Protein AF-A0A382NZE6-F1 (afdb_monomer_lite)

pLDDT: mean 83.74, std 22.03, range [32.06, 98.25]

Organism: NCBI:txid408172

Radius of gyration: 29.58 Å; chains: 1; bounding box: 37×83×86 Å

Sequence (128 aa):
VADHHNAAPVFKMSGENANSPGSATTVVYNKKNPFPSALKRRVQLNKEGSDKETLHLELCLAGSGLEYRPGDSLAIIPTNSPQVVGQLLEAGGFDAGETVELKGGETKPLGEVFVTDLNITGITKNVL

Foldseek 3Di:
DDDDDDDDDDDDDDDDPPPDPPDDPQDQADPVRHDPWDWPDWDFPDDPPDPDTDIDTDTDCPSVPDDDDPPDDDDDQAWDDLVLLVVVCVVVVHDQQDWDADPPRDIDRNSVCNGHPDDPPDDDPVND

InterPro domains:
  IPR003097 Sulfite reductase [NADPH] flavoprotein alpha-component-like, FAD-binding [PF00667] (30-107)
  IPR017938 Riboflavin synthase-like beta-barrel [SSF63380] (28-127)
  IPR023173 NADPH-cytochrome p450 reductase, FAD-binding, alpha-helical domain superfamily [G3DSA:1.20.990.10] (83-128)

Secondary structure (DSSP, 8-state):
--------------------------PPPBTTB-----EEEEEE-SPTT-S---EEEEE--TTS-----TTPPPP------HHHHHHHHHHHT--TT-EEE-TTS-EEEHHHHHHHTS-SS---TTT-

Structure (mmCIF, N/CA/C/O backbone):
data_AF-A0A382NZE6-F1
#
_entry.id   AF-A0A382NZE6-F1
#
loop_
_atom_site.group_PDB
_atom_site.id
_atom_site.type_symbol
_atom_site.label_atom_id
_atom_site.label_alt_id
_atom_site.label_comp_id
_atom_site.label_asym_id
_atom_site.label_entity_id
_atom_site.label_seq_id
_atom_site.pdbx_PDB_ins_code
_atom_site.Cartn_x
_atom_site.Cartn_y
_atom_site.Cartn_z
_atom_site.occupancy
_atom_site.B_iso_or_equiv
_atom_site.auth_seq_id
_atom_site.auth_comp_id
_atom_site.auth_asym_id
_atom_site.auth_atom_id
_atom_site.pdbx_PDB_model_num
ATOM 1 N N . VAL A 1 1 ? 15.604 57.106 -64.692 1.00 46.53 1 VAL A N 1
ATOM 2 C CA . VAL A 1 1 ? 15.894 55.964 -63.800 1.00 46.53 1 VAL A CA 1
ATOM 3 C C . VAL A 1 1 ? 15.919 56.535 -62.401 1.00 46.53 1 VAL A C 1
ATOM 5 O O . VAL A 1 1 ? 16.718 57.424 -62.146 1.00 46.53 1 VAL A O 1
ATOM 8 N N . ALA A 1 2 ? 14.897 56.205 -61.619 1.00 32.19 2 ALA A N 1
ATOM 9 C CA . ALA A 1 2 ? 14.642 56.781 -60.310 1.00 3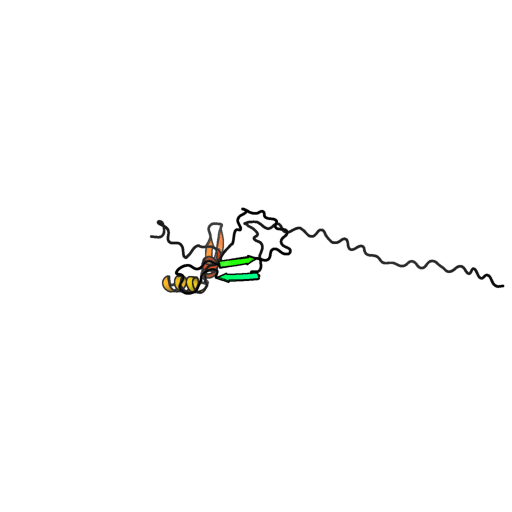2.19 2 ALA A CA 1
ATOM 10 C C . ALA A 1 2 ? 15.416 55.991 -59.254 1.00 32.19 2 ALA A C 1
ATOM 12 O O . ALA A 1 2 ? 15.228 54.783 -59.183 1.00 32.19 2 ALA A O 1
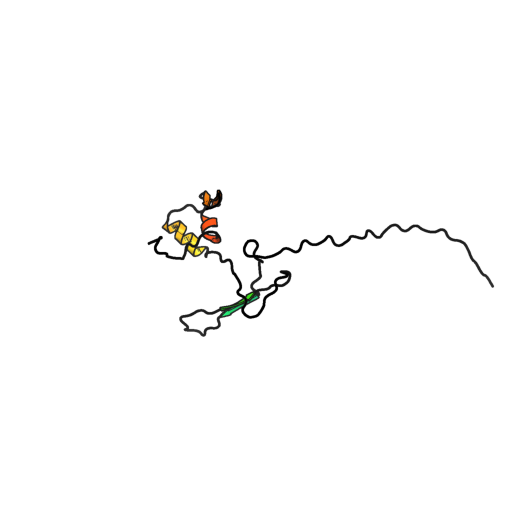ATOM 13 N N . ASP A 1 3 ? 16.205 56.675 -58.430 1.00 39.09 3 ASP A N 1
ATOM 14 C CA . ASP A 1 3 ? 16.654 56.151 -57.143 1.00 39.09 3 ASP A CA 1
ATOM 15 C C . ASP A 1 3 ? 16.107 57.062 -56.044 1.00 39.09 3 ASP A C 1
ATOM 17 O O . ASP A 1 3 ? 16.587 58.165 -55.780 1.00 39.09 3 ASP A O 1
ATOM 21 N N . HIS A 1 4 ? 15.010 56.589 -55.459 1.00 37.09 4 HIS A N 1
ATOM 22 C CA . HIS A 1 4 ? 14.419 57.096 -54.236 1.00 37.09 4 HIS A CA 1
ATOM 23 C C . HIS A 1 4 ? 15.151 56.468 -53.047 1.00 37.09 4 HIS A C 1
ATOM 25 O O . HIS A 1 4 ? 14.958 55.289 -52.763 1.00 37.09 4 HIS A O 1
ATOM 31 N N . HIS A 1 5 ? 15.885 57.268 -52.276 1.00 38.06 5 HIS A N 1
ATOM 32 C CA . HIS A 1 5 ? 16.183 56.933 -50.884 1.00 38.06 5 HIS A CA 1
ATOM 33 C C . HIS A 1 5 ? 15.514 57.960 -49.972 1.00 38.06 5 HIS A C 1
ATOM 35 O O . HIS A 1 5 ? 16.062 59.005 -49.636 1.00 38.06 5 HIS A O 1
ATOM 41 N N . ASN A 1 6 ? 14.264 57.646 -49.630 1.00 39.41 6 ASN A N 1
ATOM 42 C CA . ASN A 1 6 ? 13.484 58.298 -48.591 1.00 39.41 6 ASN A CA 1
ATOM 43 C C . ASN A 1 6 ? 13.879 57.694 -47.234 1.00 39.41 6 ASN A C 1
ATOM 45 O O . ASN A 1 6 ? 13.831 56.475 -47.064 1.00 39.41 6 ASN A O 1
ATOM 49 N N . ALA A 1 7 ? 14.268 58.539 -46.282 1.00 38.69 7 ALA A N 1
ATOM 50 C CA . ALA A 1 7 ? 14.498 58.148 -44.899 1.00 38.69 7 ALA A CA 1
ATOM 51 C C . ALA A 1 7 ? 13.147 57.936 -44.196 1.00 38.69 7 ALA A C 1
ATOM 53 O O . ALA A 1 7 ? 12.323 58.847 -44.140 1.00 38.69 7 ALA A O 1
ATOM 54 N N . ALA A 1 8 ? 12.930 56.742 -43.645 1.00 38.47 8 ALA A N 1
ATOM 55 C CA . ALA A 1 8 ? 11.793 56.431 -42.782 1.00 38.47 8 ALA A CA 1
ATOM 56 C C . ALA A 1 8 ? 12.261 56.273 -41.319 1.00 38.47 8 ALA A C 1
ATOM 58 O O . ALA A 1 8 ? 13.374 55.796 -41.084 1.00 38.47 8 ALA A O 1
ATOM 59 N N . PRO A 1 9 ? 11.444 56.681 -40.330 1.00 38.59 9 PRO A N 1
ATOM 60 C CA . PRO A 1 9 ? 11.819 56.688 -38.921 1.00 38.59 9 PRO A CA 1
ATOM 61 C C . PRO A 1 9 ? 11.848 55.278 -38.316 1.00 38.59 9 PRO A C 1
ATOM 63 O O . PRO A 1 9 ? 11.076 54.394 -38.680 1.00 38.59 9 PRO A O 1
ATOM 66 N N . VAL A 1 10 ? 12.737 55.098 -37.339 1.00 37.41 10 VAL A N 1
ATOM 67 C CA . VAL A 1 10 ? 12.881 53.880 -36.535 1.00 37.41 10 VAL A CA 1
ATOM 68 C C . VAL A 1 10 ? 11.644 53.696 -35.651 1.00 37.41 10 VAL A C 1
ATOM 70 O O . VAL A 1 10 ? 11.390 54.496 -34.750 1.00 37.41 10 VAL A O 1
ATOM 73 N N . PHE A 1 11 ? 10.892 52.620 -35.882 1.00 32.06 11 PHE A N 1
ATOM 74 C CA . PHE A 1 11 ? 9.824 52.161 -34.998 1.00 32.06 11 PHE A CA 1
ATOM 75 C C . PHE A 1 11 ? 10.441 51.304 -33.881 1.00 32.06 11 PHE A C 1
ATOM 77 O O . PHE A 1 11 ? 11.007 50.244 -34.144 1.00 32.06 11 PHE A O 1
ATOM 84 N N . LYS A 1 12 ? 10.371 51.766 -32.625 1.00 36.25 12 LYS A N 1
ATOM 85 C CA . LYS A 1 12 ? 10.717 50.948 -31.451 1.00 36.25 12 LYS A CA 1
ATOM 86 C C . LYS A 1 12 ? 9.598 49.935 -31.224 1.00 36.25 12 LYS A C 1
ATOM 88 O O . LYS A 1 12 ? 8.504 50.319 -30.822 1.00 36.25 12 LYS A O 1
ATOM 93 N N . MET A 1 13 ? 9.885 48.658 -31.453 1.00 33.00 13 MET A N 1
ATOM 94 C CA . MET A 1 13 ? 8.996 47.564 -31.079 1.00 33.00 13 MET A CA 1
ATOM 95 C C . MET A 1 13 ? 9.434 47.008 -29.725 1.00 33.00 13 MET A C 1
ATOM 97 O O . MET A 1 13 ? 10.496 46.408 -29.578 1.00 33.00 13 MET A O 1
ATOM 101 N N . SER A 1 14 ? 8.610 47.292 -28.725 1.00 41.81 14 SER A N 1
ATOM 102 C CA . SER A 1 14 ? 8.612 46.648 -27.421 1.00 41.81 14 SER A CA 1
ATOM 103 C C . SER A 1 14 ? 8.181 45.192 -27.578 1.00 41.81 14 SER A C 1
ATOM 105 O O . SER A 1 14 ? 7.141 44.934 -28.180 1.00 41.81 14 SER A O 1
ATOM 107 N N . GLY A 1 15 ? 8.918 44.270 -26.961 1.00 39.03 15 GLY A N 1
ATOM 108 C CA . GLY A 1 15 ? 8.415 42.935 -26.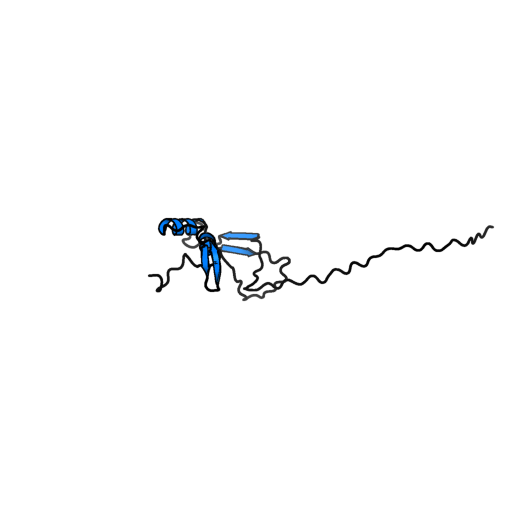658 1.00 39.03 15 GLY A CA 1
ATOM 109 C C . GLY A 1 15 ? 9.392 41.822 -26.986 1.00 39.03 15 GLY A C 1
ATOM 110 O O . GLY A 1 15 ? 9.399 41.330 -28.100 1.00 39.03 15 GLY A O 1
ATOM 111 N N . GLU A 1 16 ? 10.121 41.375 -25.968 1.00 32.88 16 GLU A N 1
ATOM 112 C CA . GLU A 1 16 ? 10.280 39.949 -25.685 1.00 32.88 16 GLU A CA 1
ATOM 113 C C . GLU A 1 16 ? 10.574 39.826 -24.191 1.00 32.88 16 GLU A C 1
ATOM 115 O O . GLU A 1 16 ? 11.686 40.024 -23.703 1.00 32.88 16 GLU A O 1
ATOM 120 N N . ASN A 1 17 ? 9.495 39.607 -23.441 1.00 44.09 17 ASN A N 1
ATOM 121 C CA . ASN A 1 17 ? 9.547 39.262 -22.034 1.00 44.09 17 ASN A CA 1
ATOM 122 C C . ASN A 1 17 ? 10.149 37.854 -21.974 1.00 44.09 17 ASN A C 1
ATOM 124 O O . ASN A 1 17 ? 9.450 36.869 -22.214 1.00 44.09 17 ASN A O 1
ATOM 128 N N . ALA A 1 18 ? 11.461 37.771 -21.749 1.00 41.69 18 ALA A N 1
ATOM 129 C CA . ALA A 1 18 ? 12.157 36.517 -21.518 1.00 41.69 18 ALA A CA 1
ATOM 130 C C . ALA A 1 18 ? 11.616 35.909 -20.219 1.00 41.69 18 ALA A C 1
ATOM 132 O O . ALA A 1 18 ? 12.118 36.164 -19.126 1.00 41.69 18 ALA A O 1
ATOM 133 N N . ASN A 1 19 ? 10.543 35.128 -20.338 1.00 41.38 19 ASN A N 1
ATOM 134 C CA . ASN A 1 19 ? 10.099 34.233 -19.290 1.00 41.38 19 ASN A CA 1
ATOM 135 C C . ASN A 1 19 ? 11.133 33.110 -19.210 1.00 41.38 19 ASN A C 1
ATOM 137 O O . ASN A 1 19 ? 10.999 32.074 -19.862 1.00 41.38 19 ASN A O 1
ATOM 141 N N . SER A 1 20 ? 12.201 33.360 -18.452 1.00 43.38 20 SER A N 1
ATOM 142 C CA . SER A 1 20 ? 13.097 32.322 -17.960 1.00 43.38 20 SER A CA 1
ATOM 143 C C . SER A 1 20 ? 12.223 31.194 -17.410 1.00 43.38 20 SER A C 1
ATOM 145 O O . SER A 1 20 ? 11.393 31.477 -16.541 1.00 43.38 20 SER A O 1
ATOM 147 N N . PRO A 1 21 ? 12.338 29.942 -17.890 1.00 44.75 21 PRO A N 1
ATOM 148 C CA . PRO A 1 21 ? 11.651 28.844 -17.237 1.00 44.75 21 PRO A CA 1
ATOM 149 C C . PRO A 1 21 ? 12.173 28.810 -15.803 1.00 44.75 21 PRO A C 1
ATOM 151 O O . PRO A 1 21 ? 13.356 28.562 -15.562 1.00 44.75 21 PRO A O 1
ATOM 154 N N . GLY A 1 22 ? 11.298 29.183 -14.867 1.00 40.34 22 GLY A N 1
ATOM 155 C CA . GLY A 1 22 ? 11.584 29.144 -13.446 1.00 40.34 22 GLY A CA 1
ATOM 156 C C . GLY A 1 22 ? 12.145 27.773 -13.116 1.00 40.34 22 GLY A C 1
ATOM 157 O O . GLY A 1 22 ? 11.614 26.764 -13.579 1.00 40.34 22 GLY A O 1
ATOM 158 N N . SER A 1 23 ? 13.257 27.764 -12.386 1.00 42.44 23 SER A N 1
ATOM 159 C CA . SER A 1 23 ? 13.924 26.560 -11.906 1.00 42.44 23 SER A CA 1
ATOM 160 C C . SER A 1 23 ? 12.879 25.636 -11.281 1.00 42.44 23 SER A C 1
ATOM 162 O O . SER A 1 23 ? 12.395 25.897 -10.179 1.00 42.44 23 SER A O 1
ATOM 164 N N . ALA A 1 24 ? 12.452 24.616 -12.028 1.00 54.91 24 ALA A N 1
ATOM 165 C CA . ALA A 1 24 ? 11.521 23.626 -11.529 1.00 54.91 24 ALA A CA 1
ATOM 166 C C . ALA A 1 24 ? 12.271 22.876 -10.435 1.00 54.91 24 ALA A C 1
ATOM 168 O O . ALA A 1 24 ? 13.235 22.162 -10.711 1.00 54.91 24 ALA A O 1
ATOM 169 N N . THR A 1 25 ? 11.877 23.093 -9.184 1.00 56.47 25 THR A N 1
ATOM 170 C CA . THR A 1 25 ? 12.417 22.362 -8.046 1.00 56.47 25 THR A CA 1
ATOM 171 C C . THR A 1 25 ? 12.202 20.878 -8.321 1.00 56.47 25 THR A C 1
ATOM 173 O O . THR A 1 25 ? 11.069 20.400 -8.354 1.00 56.47 25 THR A O 1
ATOM 176 N N . THR A 1 26 ? 13.283 20.148 -8.582 1.00 72.56 26 THR A N 1
ATOM 177 C CA . THR A 1 26 ? 13.234 18.704 -8.799 1.00 72.56 26 THR A CA 1
ATOM 178 C C . THR A 1 26 ? 12.761 18.052 -7.506 1.00 72.56 26 THR A C 1
ATOM 180 O O . THR A 1 26 ? 13.493 18.032 -6.515 1.00 72.56 26 THR A O 1
ATOM 183 N N . VAL A 1 27 ? 11.519 17.567 -7.488 1.00 84.00 27 VAL A N 1
ATOM 184 C CA . VAL A 1 27 ? 10.972 16.826 -6.348 1.00 84.00 27 VAL A CA 1
ATOM 185 C C . VAL A 1 27 ? 11.772 15.538 -6.200 1.00 84.00 27 VAL A C 1
ATOM 187 O O . VAL A 1 27 ? 11.803 14.713 -7.109 1.00 84.00 27 VAL A O 1
ATOM 190 N N . VAL A 1 28 ? 12.429 15.370 -5.054 1.00 89.12 28 VAL A N 1
ATOM 191 C CA . VAL A 1 28 ? 13.173 14.147 -4.739 1.00 89.12 28 VAL A CA 1
ATOM 192 C C . VAL A 1 28 ? 12.236 13.171 -4.038 1.00 89.12 28 VAL A C 1
ATOM 194 O O . VAL A 1 28 ? 11.709 13.466 -2.958 1.00 89.12 28 VAL A O 1
ATOM 197 N N . TYR A 1 29 ? 12.047 11.997 -4.637 1.00 94.44 29 TYR A N 1
ATOM 198 C CA . TYR A 1 29 ? 11.260 10.919 -4.046 1.00 94.44 29 TYR A CA 1
ATOM 199 C C . TYR A 1 29 ? 12.136 10.013 -3.183 1.00 94.44 29 TYR A C 1
ATOM 201 O O . TYR A 1 29 ? 13.271 9.690 -3.527 1.00 94.44 29 TYR A O 1
ATOM 209 N N . ASN A 1 30 ? 11.613 9.623 -2.025 1.00 92.06 30 ASN A N 1
ATOM 210 C CA . ASN A 1 30 ? 12.280 8.753 -1.059 1.00 92.06 30 ASN A CA 1
ATOM 211 C C . ASN A 1 30 ? 11.237 8.112 -0.129 1.00 92.06 30 ASN A C 1
ATOM 213 O O . ASN A 1 30 ? 10.038 8.297 -0.306 1.00 92.06 30 ASN A O 1
ATOM 217 N N . LYS A 1 31 ? 11.674 7.386 0.906 1.00 91.12 31 LYS A N 1
ATOM 218 C CA . LYS A 1 31 ? 10.765 6.707 1.846 1.00 91.12 31 LYS A CA 1
ATOM 219 C C . LYS A 1 31 ? 9.739 7.640 2.517 1.00 91.12 31 LYS A C 1
ATOM 221 O O . LYS A 1 31 ? 8.636 7.194 2.802 1.00 91.12 31 LYS A O 1
ATOM 226 N N . LYS A 1 32 ? 10.095 8.899 2.797 1.00 91.38 32 LYS A N 1
ATOM 227 C CA . LYS A 1 32 ? 9.197 9.886 3.430 1.00 91.38 32 LYS A CA 1
ATOM 228 C C . LYS A 1 32 ? 8.324 10.636 2.420 1.00 91.38 32 LYS A C 1
ATOM 230 O O . LYS A 1 32 ? 7.315 11.205 2.809 1.00 91.38 32 LYS A O 1
ATOM 235 N N . ASN A 1 33 ? 8.724 10.649 1.152 1.00 94.06 33 ASN A N 1
ATOM 236 C CA . ASN A 1 33 ? 7.999 11.264 0.046 1.00 94.06 33 ASN A CA 1
ATOM 237 C C . ASN A 1 33 ? 7.958 10.268 -1.127 1.00 94.06 33 ASN A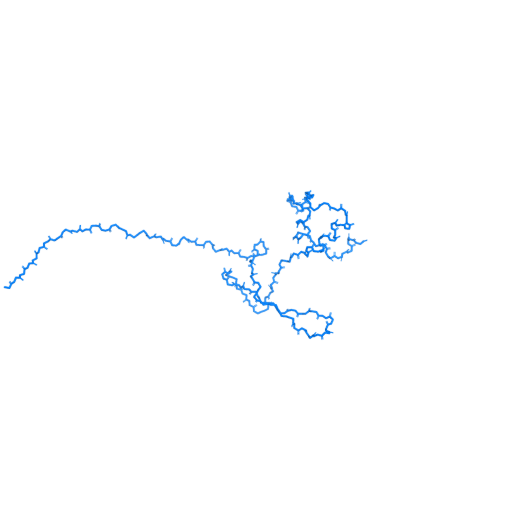 C 1
ATOM 239 O O . ASN A 1 33 ? 8.777 10.385 -2.046 1.00 94.06 33 ASN A O 1
ATOM 243 N N . PRO A 1 34 ? 7.121 9.216 -1.056 1.00 95.25 34 PRO A N 1
ATOM 244 C CA . PRO A 1 34 ? 7.088 8.175 -2.078 1.00 95.25 34 PRO A CA 1
ATOM 245 C C . PRO A 1 34 ? 6.526 8.715 -3.397 1.00 95.25 34 PRO A C 1
ATOM 247 O O . PRO A 1 34 ? 5.650 9.577 -3.410 1.00 95.25 34 PRO A O 1
ATOM 250 N N . PHE A 1 35 ? 7.007 8.185 -4.523 1.00 96.25 35 PHE A N 1
ATOM 251 C CA . PHE A 1 35 ? 6.456 8.534 -5.832 1.00 96.25 35 PHE A CA 1
ATOM 252 C C . PHE A 1 35 ? 5.094 7.847 -6.045 1.00 96.25 35 PHE A C 1
ATOM 254 O O . PHE A 1 35 ? 5.035 6.616 -5.943 1.00 96.25 35 PHE A O 1
ATOM 261 N N . PRO A 1 36 ? 4.013 8.581 -6.382 1.00 95.56 36 PRO A N 1
ATOM 262 C CA . PRO A 1 36 ? 2.699 8.000 -6.660 1.00 95.56 36 PRO A CA 1
ATOM 263 C C . PRO A 1 36 ? 2.671 7.350 -8.054 1.00 95.56 36 PRO A C 1
ATOM 265 O O . PRO A 1 36 ? 2.082 7.862 -9.006 1.00 95.56 36 PRO A O 1
ATOM 268 N N . SER A 1 37 ? 3.354 6.215 -8.189 1.00 96.56 37 SER A N 1
ATOM 269 C CA . SER A 1 37 ? 3.458 5.487 -9.452 1.00 96.56 37 SER A CA 1
ATOM 270 C C . SER A 1 37 ? 2.125 4.860 -9.867 1.00 96.56 37 SER A C 1
ATOM 272 O O . SER A 1 37 ? 1.470 4.173 -9.083 1.00 96.56 37 SER A O 1
ATOM 274 N N . ALA A 1 38 ? 1.750 5.034 -11.135 1.00 96.69 38 ALA A N 1
ATOM 275 C CA . ALA 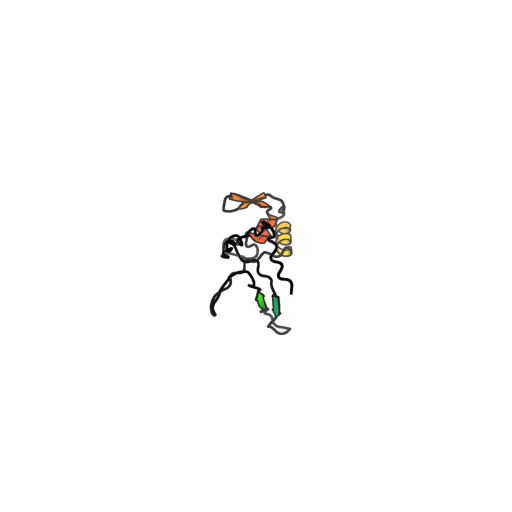A 1 38 ? 0.608 4.339 -11.716 1.00 96.69 38 ALA A CA 1
ATOM 276 C C . ALA A 1 38 ? 0.950 2.873 -12.034 1.00 96.69 38 ALA A C 1
ATOM 278 O O . ALA A 1 38 ? 1.953 2.591 -12.697 1.00 96.69 38 ALA A O 1
ATOM 279 N N . LEU A 1 39 ? 0.066 1.948 -11.651 1.00 97.00 39 LEU A N 1
ATOM 280 C CA . LEU A 1 39 ? 0.144 0.546 -12.061 1.00 97.00 39 LEU A CA 1
ATOM 281 C C . LEU A 1 39 ? -0.276 0.408 -13.530 1.00 97.00 39 LEU A C 1
ATOM 283 O O . LEU A 1 39 ? -1.428 0.639 -13.889 1.00 97.00 39 LEU A O 1
ATOM 287 N N . LYS A 1 40 ? 0.669 0.038 -14.392 1.00 97.81 40 LYS A N 1
ATOM 288 C CA . LYS A 1 40 ? 0.454 -0.136 -15.835 1.00 97.81 40 LYS A CA 1
ATOM 289 C C . LYS A 1 40 ? -0.047 -1.526 -16.182 1.00 97.81 40 LYS A C 1
ATOM 291 O O . LYS A 1 40 ? -0.825 -1.666 -17.122 1.00 97.81 40 LYS A O 1
ATOM 296 N N . ARG A 1 41 ? 0.398 -2.540 -15.440 1.00 97.81 41 ARG A N 1
ATOM 297 C CA . ARG A 1 41 ? 0.035 -3.931 -15.697 1.00 97.81 41 ARG A CA 1
ATOM 298 C C . ARG A 1 41 ? 0.047 -4.747 -14.413 1.00 97.81 41 ARG A C 1
ATOM 300 O O . ARG A 1 41 ? 0.918 -4.560 -13.568 1.00 97.81 41 ARG A O 1
ATOM 307 N N . ARG A 1 42 ? -0.897 -5.682 -14.314 1.00 97.50 42 ARG A N 1
ATOM 308 C CA . ARG A 1 42 ? -0.962 -6.733 -13.295 1.00 97.50 42 ARG A CA 1
ATOM 309 C C . ARG A 1 42 ? -1.270 -8.049 -13.991 1.00 97.50 42 ARG A C 1
ATOM 311 O O . ARG A 1 42 ? -2.290 -8.147 -14.666 1.00 97.50 42 ARG A O 1
ATOM 318 N N . VAL A 1 43 ? -0.397 -9.038 -13.839 1.00 97.06 43 VAL A N 1
ATOM 319 C CA . VAL A 1 43 ? -0.567 -10.356 -14.465 1.00 97.06 43 VAL A CA 1
ATOM 320 C C . VAL A 1 43 ? -0.335 -11.450 -13.448 1.00 97.06 43 VAL A C 1
ATOM 322 O O . VAL A 1 43 ? 0.708 -11.475 -12.801 1.00 97.06 43 VAL A O 1
ATOM 325 N N . GLN A 1 44 ? -1.283 -12.376 -13.347 1.00 96.25 44 GLN A N 1
ATOM 326 C CA . GLN A 1 44 ? -1.082 -13.613 -12.606 1.00 96.25 44 GLN A CA 1
ATOM 327 C C . GLN A 1 44 ? -0.182 -14.550 -13.410 1.00 96.25 44 GLN A C 1
ATOM 329 O O . GLN A 1 44 ? -0.478 -14.877 -14.558 1.00 96.25 44 GLN A O 1
ATOM 334 N N . LEU A 1 45 ? 0.931 -14.961 -12.807 1.00 96.94 45 LEU A N 1
ATOM 335 C CA . LEU A 1 45 ? 1.904 -15.848 -13.443 1.00 96.94 45 LEU A CA 1
ATOM 336 C C . LEU A 1 45 ? 1.591 -17.331 -13.211 1.00 96.94 45 LEU A C 1
ATOM 338 O O . LEU A 1 45 ? 2.088 -18.190 -13.939 1.00 96.94 45 LEU A O 1
ATOM 342 N N . ASN A 1 46 ? 0.775 -17.647 -12.205 1.00 95.31 46 ASN A N 1
ATOM 343 C CA . ASN A 1 46 ? 0.359 -19.016 -11.918 1.00 95.31 46 ASN A CA 1
ATOM 344 C C . ASN A 1 46 ? -0.813 -19.437 -12.799 1.00 95.31 46 ASN A C 1
ATOM 346 O O . ASN A 1 46 ? -1.680 -18.634 -13.145 1.00 95.31 46 ASN A O 1
ATOM 350 N N . LYS A 1 47 ? -0.865 -20.735 -13.090 1.00 92.19 47 LYS A N 1
ATOM 351 C CA . LYS A 1 47 ? -2.000 -21.365 -13.763 1.00 92.19 47 LYS A CA 1
ATOM 352 C C . LYS A 1 47 ? -3.180 -21.535 -12.807 1.00 92.19 47 LYS A C 1
ATOM 354 O O . LYS A 1 47 ? -3.017 -21.497 -11.586 1.00 92.19 47 LYS A O 1
ATOM 359 N N . GLU A 1 48 ? -4.352 -21.764 -13.386 1.00 89.69 48 GLU A N 1
ATOM 360 C CA . GLU A 1 48 ? -5.546 -22.172 -12.648 1.00 89.69 48 GLU A CA 1
ATOM 361 C C . GLU A 1 48 ? -5.268 -23.421 -11.797 1.00 89.69 48 GLU A C 1
ATOM 363 O O . GLU A 1 48 ? -4.523 -24.315 -12.205 1.00 89.69 48 GLU A O 1
ATOM 368 N N . GLY A 1 49 ? -5.843 -23.454 -10.593 1.00 90.94 49 GLY A N 1
ATOM 369 C CA . GLY A 1 49 ? -5.639 -24.535 -9.622 1.00 90.94 49 GLY A CA 1
ATOM 370 C C . GLY A 1 49 ? -4.356 -24.438 -8.787 1.00 90.94 49 GLY A C 1
ATOM 371 O O . GLY A 1 49 ? -4.076 -25.346 -8.016 1.00 90.94 49 GLY A O 1
ATOM 372 N N . SER A 1 50 ? -3.566 -23.367 -8.921 1.00 93.25 50 SER A N 1
ATOM 373 C CA . SER A 1 50 ? -2.424 -23.104 -8.035 1.00 93.25 50 SER A CA 1
ATOM 374 C C . SER A 1 50 ? -2.883 -22.580 -6.672 1.00 93.25 50 SER A C 1
ATOM 376 O O . SER A 1 50 ? -3.588 -21.577 -6.610 1.00 93.25 50 SER A O 1
ATOM 378 N N . ASP A 1 51 ? -2.372 -23.165 -5.586 1.00 94.44 51 ASP A N 1
ATOM 379 C CA . ASP A 1 51 ? -2.580 -22.677 -4.208 1.00 94.44 51 ASP A CA 1
ATOM 380 C C . ASP A 1 51 ? -1.823 -21.369 -3.902 1.00 94.44 51 ASP A C 1
ATOM 382 O O . ASP A 1 51 ? -1.955 -20.787 -2.826 1.00 94.44 51 ASP A O 1
ATOM 386 N N . LYS A 1 52 ? -0.971 -20.919 -4.830 1.00 94.44 52 LYS A N 1
ATOM 387 C CA . LYS A 1 52 ? -0.189 -19.682 -4.724 1.00 94.44 52 LYS A CA 1
ATOM 388 C C . LYS A 1 52 ? -0.596 -18.687 -5.801 1.00 94.44 52 LYS A C 1
ATOM 390 O O . LYS A 1 52 ? -0.741 -19.068 -6.964 1.00 94.44 52 LYS A O 1
ATOM 395 N N . GLU A 1 53 ? -0.642 -17.413 -5.420 1.00 94.62 53 GLU A N 1
ATOM 396 C CA . GLU A 1 53 ? -0.734 -16.269 -6.327 1.00 94.62 53 GLU A CA 1
ATOM 397 C C . GLU A 1 53 ? 0.628 -15.554 -6.393 1.00 94.62 53 GLU A C 1
ATOM 399 O O . GLU A 1 53 ? 1.222 -15.178 -5.387 1.00 94.62 53 GLU A O 1
ATOM 404 N N . THR A 1 54 ? 1.161 -15.400 -7.597 1.00 96.50 54 THR A N 1
ATOM 405 C CA . THR A 1 54 ? 2.409 -14.715 -7.932 1.00 96.50 54 THR A CA 1
ATOM 406 C C . THR A 1 54 ? 2.093 -13.746 -9.057 1.00 96.50 54 THR A C 1
ATOM 408 O O . THR A 1 54 ? 1.629 -14.145 -10.129 1.00 96.50 54 THR A O 1
ATOM 411 N N . LEU A 1 55 ? 2.330 -12.462 -8.801 1.00 96.56 55 LEU A N 1
ATOM 412 C CA . LEU A 1 55 ? 1.953 -11.375 -9.694 1.00 96.56 55 LEU A CA 1
ATOM 413 C C . LEU A 1 55 ? 3.184 -10.739 -10.338 1.00 96.56 55 LEU A C 1
ATOM 415 O O . LEU A 1 55 ? 4.141 -10.388 -9.653 1.00 96.56 55 LEU A O 1
ATOM 419 N N . HIS A 1 56 ? 3.118 -10.525 -11.650 1.00 97.50 56 HIS A N 1
ATOM 420 C CA . HIS A 1 56 ? 3.984 -9.591 -12.365 1.00 97.50 56 HIS A CA 1
ATOM 421 C C . HIS A 1 56 ? 3.316 -8.217 -12.388 1.00 97.50 56 HIS A C 1
ATOM 423 O O . HIS A 1 56 ? 2.208 -8.076 -12.918 1.00 97.50 56 HIS A O 1
ATOM 429 N N . LEU A 1 57 ? 3.981 -7.220 -11.805 1.00 97.44 57 LEU A N 1
ATOM 430 C CA . LEU A 1 57 ? 3.498 -5.844 -11.711 1.00 97.44 57 LEU A CA 1
ATOM 431 C C . LEU A 1 57 ? 4.425 -4.909 -12.490 1.00 97.44 57 LEU A C 1
ATOM 433 O O . LEU A 1 57 ? 5.641 -4.957 -12.326 1.00 97.44 57 LEU A O 1
ATOM 437 N N . GLU A 1 58 ? 3.843 -4.031 -13.304 1.00 97.44 58 GLU A N 1
ATOM 438 C CA . GLU A 1 58 ? 4.580 -2.992 -14.032 1.00 97.44 58 GLU A CA 1
ATOM 439 C C . GLU A 1 58 ? 4.143 -1.618 -13.527 1.00 97.44 58 GLU A C 1
ATOM 441 O O . GLU A 1 58 ? 2.967 -1.264 -13.613 1.00 97.44 58 GLU A O 1
ATOM 446 N N . LEU A 1 59 ? 5.091 -0.843 -13.003 1.00 96.31 59 LEU A N 1
ATOM 447 C CA . LEU A 1 59 ? 4.865 0.465 -12.391 1.00 96.31 59 LEU A CA 1
ATOM 448 C C . LEU A 1 59 ? 5.473 1.563 -13.272 1.00 96.31 59 LEU A C 1
ATOM 450 O O . LEU A 1 59 ? 6.603 1.444 -13.745 1.00 96.31 59 LEU A O 1
ATOM 454 N N . CYS A 1 60 ? 4.719 2.632 -13.525 1.00 95.56 60 CYS A N 1
ATOM 455 C CA . CYS A 1 60 ? 5.182 3.747 -14.347 1.00 95.56 60 CYS A CA 1
ATOM 456 C C . CYS A 1 60 ? 6.112 4.661 -13.548 1.00 95.56 60 CYS A C 1
ATOM 458 O O . CYS A 1 60 ? 5.685 5.208 -12.536 1.00 95.56 60 CYS A O 1
ATOM 460 N N . LEU A 1 61 ? 7.334 4.895 -14.029 1.00 94.44 61 LEU A N 1
ATOM 461 C CA . LEU A 1 61 ? 8.283 5.847 -13.430 1.00 94.44 61 LEU A CA 1
ATOM 462 C C . LEU A 1 61 ? 8.444 7.139 -14.249 1.00 94.44 61 LEU A C 1
ATOM 464 O O . LEU A 1 61 ? 9.298 7.969 -13.935 1.00 94.44 61 LEU A O 1
ATOM 468 N N . ALA A 1 62 ? 7.645 7.328 -15.304 1.00 93.38 62 ALA A N 1
ATOM 469 C CA . ALA A 1 62 ? 7.722 8.521 -16.140 1.00 93.38 62 ALA A CA 1
ATOM 470 C C . ALA A 1 62 ? 7.502 9.791 -15.300 1.00 93.38 62 ALA A C 1
ATOM 472 O O . ALA A 1 62 ? 6.566 9.864 -14.506 1.00 93.38 62 ALA A O 1
ATOM 473 N N . GLY A 1 63 ? 8.386 10.777 -15.464 1.00 91.38 63 GLY A N 1
ATOM 474 C CA . GLY A 1 63 ? 8.344 12.032 -14.707 1.00 91.38 63 GLY A CA 1
ATOM 475 C C . GLY A 1 63 ? 8.810 11.937 -13.248 1.00 91.38 63 GLY A C 1
ATOM 476 O O . GLY A 1 63 ? 8.824 12.955 -12.567 1.00 91.38 63 GLY A O 1
ATOM 477 N N . SER A 1 64 ? 9.215 10.757 -12.761 1.00 92.50 64 SER A N 1
ATOM 478 C CA . SER A 1 64 ? 9.695 10.601 -11.378 1.00 92.50 64 SER A CA 1
ATOM 479 C C . SER A 1 64 ? 11.142 11.053 -11.170 1.00 92.50 64 SER A C 1
ATOM 481 O O . SER A 1 64 ? 11.512 11.412 -10.058 1.00 92.50 64 SER A O 1
ATOM 483 N N . GLY A 1 65 ? 11.976 10.990 -12.213 1.00 92.19 65 GLY A N 1
ATOM 484 C CA . GLY A 1 65 ? 13.426 11.169 -12.083 1.00 92.19 65 GLY A CA 1
ATOM 485 C C . GLY A 1 65 ? 14.128 10.055 -11.291 1.00 92.19 65 GLY A C 1
ATOM 486 O O . GLY A 1 65 ? 15.288 10.219 -10.930 1.00 92.19 65 GLY A O 1
ATOM 487 N N . LEU A 1 66 ? 13.444 8.941 -10.996 1.00 92.50 66 LEU A N 1
ATOM 488 C CA . LEU A 1 66 ? 14.032 7.792 -10.311 1.00 92.50 66 LEU A CA 1
ATOM 489 C C . LEU A 1 66 ? 14.895 6.966 -11.270 1.00 92.50 66 LEU A C 1
ATOM 491 O O . LEU A 1 66 ? 14.455 6.597 -12.359 1.00 92.50 66 LEU A O 1
ATOM 495 N N . GLU A 1 67 ? 16.090 6.610 -10.809 1.00 92.06 67 GLU A N 1
ATOM 496 C CA . GLU A 1 67 ? 16.996 5.668 -11.464 1.00 92.06 67 GLU A CA 1
ATOM 497 C C . GLU A 1 67 ? 17.160 4.421 -10.588 1.00 92.06 67 GLU A C 1
ATOM 499 O O . GLU A 1 67 ? 17.168 4.515 -9.360 1.00 92.06 67 GLU A O 1
ATOM 504 N N . TYR A 1 68 ? 17.289 3.250 -11.211 1.00 94.19 68 TYR A N 1
ATOM 505 C CA . TYR A 1 68 ? 17.532 1.983 -10.520 1.00 94.19 68 TYR A CA 1
ATOM 506 C C . TYR A 1 68 ? 18.401 1.062 -11.378 1.00 94.19 68 TYR A C 1
ATOM 508 O O . TYR A 1 68 ? 18.514 1.230 -12.596 1.00 94.19 68 TYR A O 1
ATOM 516 N N . ARG A 1 69 ? 19.018 0.072 -10.739 1.00 97.19 69 ARG A N 1
ATOM 517 C CA . ARG A 1 69 ? 19.868 -0.942 -11.362 1.00 97.19 69 ARG A CA 1
ATOM 518 C C . ARG A 1 69 ? 19.315 -2.346 -11.104 1.00 97.19 69 ARG A C 1
ATOM 520 O O . ARG A 1 69 ? 18.590 -2.560 -10.132 1.00 97.19 69 ARG A O 1
ATOM 527 N N . PRO A 1 70 ? 19.660 -3.336 -11.946 1.00 96.69 70 PRO A N 1
ATOM 528 C CA . PRO A 1 70 ? 19.341 -4.729 -11.659 1.00 96.69 70 PRO A CA 1
ATOM 529 C C . PRO A 1 70 ? 19.888 -5.152 -10.291 1.00 96.69 70 PRO A C 1
ATOM 531 O O . PRO A 1 70 ? 21.072 -4.975 -10.013 1.00 96.69 70 PRO A O 1
ATOM 534 N N . GLY A 1 71 ? 19.017 -5.720 -9.457 1.00 96.75 71 GLY A N 1
ATOM 535 C CA . GLY A 1 71 ? 19.326 -6.094 -8.074 1.00 96.75 71 GLY A CA 1
ATOM 536 C C . GLY A 1 71 ? 18.813 -5.104 -7.024 1.00 96.75 71 GLY A C 1
ATOM 537 O O . GLY A 1 71 ? 18.692 -5.489 -5.861 1.00 96.75 71 GLY A O 1
ATOM 538 N N . ASP A 1 72 ? 18.445 -3.879 -7.412 1.00 96.69 72 ASP A N 1
ATOM 539 C CA . ASP A 1 72 ? 17.812 -2.928 -6.497 1.00 96.69 72 ASP A CA 1
ATOM 540 C C . ASP A 1 72 ? 16.417 -3.410 -6.074 1.00 96.69 72 ASP A C 1
ATOM 542 O O . ASP A 1 72 ? 15.712 -4.109 -6.806 1.00 96.69 72 ASP A O 1
ATOM 546 N N . SER A 1 73 ? 16.006 -3.015 -4.869 1.00 94.94 73 SER A N 1
ATOM 547 C CA . SER A 1 73 ? 14.685 -3.325 -4.319 1.00 94.94 73 SER A CA 1
ATOM 548 C C . SER A 1 73 ? 13.762 -2.116 -4.379 1.00 94.94 73 SER A C 1
ATOM 550 O O . SER A 1 73 ? 14.175 -0.988 -4.113 1.00 94.94 73 SER A O 1
ATOM 552 N N . LEU A 1 74 ? 12.485 -2.368 -4.660 1.00 93.75 74 LEU A N 1
ATOM 553 C CA . LEU A 1 74 ? 11.435 -1.357 -4.633 1.00 93.75 74 LEU A CA 1
ATOM 554 C C . LEU A 1 74 ? 10.649 -1.444 -3.322 1.00 93.75 74 LEU A C 1
ATOM 556 O O . LEU A 1 74 ? 10.122 -2.500 -2.976 1.00 93.75 74 LEU A O 1
ATOM 560 N N . ALA A 1 75 ? 10.528 -0.321 -2.618 1.00 95.31 75 ALA A N 1
ATOM 561 C CA . ALA A 1 75 ? 9.613 -0.202 -1.491 1.00 95.31 75 ALA A CA 1
ATOM 562 C C . ALA A 1 75 ? 8.217 0.198 -1.989 1.00 95.31 75 ALA A C 1
ATOM 564 O O . ALA A 1 75 ? 8.071 1.187 -2.706 1.00 95.31 75 ALA A O 1
ATOM 565 N N . ILE A 1 76 ? 7.196 -0.548 -1.571 1.00 94.31 76 ILE A N 1
ATOM 566 C CA . ILE A 1 76 ? 5.783 -0.233 -1.802 1.00 94.31 76 ILE A CA 1
ATOM 567 C C . ILE A 1 76 ? 5.169 0.105 -0.446 1.00 94.31 76 ILE A C 1
ATOM 569 O O . ILE A 1 76 ? 5.407 -0.610 0.527 1.00 94.31 76 ILE A O 1
ATOM 573 N N . ILE A 1 77 ? 4.398 1.190 -0.381 1.00 95.06 77 ILE A N 1
ATOM 574 C CA . ILE A 1 77 ? 3.635 1.573 0.811 1.00 95.06 77 ILE A CA 1
ATOM 575 C C . ILE A 1 77 ? 2.189 1.101 0.602 1.00 95.06 77 ILE A C 1
ATOM 577 O O . ILE A 1 77 ? 1.481 1.708 -0.203 1.00 95.06 77 ILE A O 1
ATOM 581 N N . PRO A 1 78 ? 1.766 -0.015 1.225 1.00 94.81 78 PRO A N 1
ATOM 582 C CA . PRO A 1 78 ? 0.419 -0.540 1.054 1.00 94.81 78 PRO A CA 1
ATOM 583 C C . PRO A 1 78 ? -0.586 0.192 1.946 1.00 94.81 78 PRO A C 1
ATOM 585 O O . PRO A 1 78 ? -0.218 0.836 2.927 1.00 94.81 78 PRO A O 1
ATOM 588 N N . THR A 1 79 ? -1.864 0.004 1.637 1.00 96.56 79 THR A N 1
ATOM 589 C CA . THR A 1 79 ? -2.980 0.335 2.524 1.00 96.56 79 THR A CA 1
ATOM 590 C C . THR A 1 79 ? -3.762 -0.931 2.854 1.00 96.56 79 THR A C 1
ATOM 592 O O . THR A 1 79 ? -3.789 -1.884 2.068 1.00 96.56 79 THR A O 1
ATOM 595 N N . ASN A 1 80 ? -4.386 -0.966 4.030 1.00 97.69 80 ASN A N 1
ATOM 596 C CA . ASN A 1 80 ? -5.249 -2.082 4.402 1.00 97.69 80 ASN A CA 1
ATOM 597 C C . ASN A 1 80 ? -6.540 -2.067 3.570 1.00 97.69 80 ASN A C 1
ATOM 599 O O . ASN A 1 80 ? -7.039 -1.016 3.164 1.00 97.69 80 ASN A O 1
ATOM 603 N N . SER A 1 81 ? -7.098 -3.255 3.324 1.00 97.31 81 SER A N 1
ATOM 604 C CA . SER A 1 81 ? -8.379 -3.387 2.625 1.00 97.31 81 SER A CA 1
ATOM 605 C C . SER A 1 81 ? -9.502 -2.719 3.430 1.00 97.31 81 SER A C 1
ATOM 607 O O . SER A 1 81 ? -9.626 -3.014 4.623 1.00 97.31 81 SER A O 1
ATOM 609 N N . PRO A 1 82 ? -10.383 -1.917 2.799 1.00 97.00 82 PRO A N 1
ATOM 610 C CA . PRO A 1 82 ? -11.546 -1.334 3.472 1.00 97.00 82 PRO A CA 1
ATOM 611 C C . PRO A 1 82 ? -12.434 -2.380 4.152 1.00 97.00 82 PRO A C 1
ATOM 613 O O . PRO A 1 82 ? -13.003 -2.122 5.208 1.00 97.00 82 PRO A O 1
ATOM 616 N N . GLN A 1 83 ? -12.516 -3.585 3.576 1.00 97.75 83 GLN A N 1
ATOM 617 C CA . GLN A 1 83 ? -13.280 -4.688 4.153 1.00 97.75 83 GLN A CA 1
ATOM 618 C C . GLN A 1 83 ? -12.693 -5.146 5.494 1.00 97.75 83 GLN A C 1
ATOM 620 O O . GLN A 1 83 ? -13.441 -5.349 6.444 1.00 97.75 83 GLN A O 1
ATOM 625 N N . VAL A 1 84 ? -11.367 -5.287 5.581 1.00 97.19 84 VAL A N 1
ATOM 626 C CA . VAL A 1 84 ? -10.684 -5.710 6.816 1.00 97.19 84 VAL A CA 1
ATOM 627 C C . VAL A 1 84 ? -10.809 -4.633 7.888 1.00 97.19 84 VAL A C 1
ATOM 629 O O . VAL A 1 84 ? -11.087 -4.947 9.041 1.00 97.19 84 VAL A O 1
ATOM 632 N N . VAL A 1 85 ? -10.658 -3.362 7.503 1.00 98.00 85 VAL A N 1
ATOM 633 C CA . VAL A 1 85 ? -10.851 -2.226 8.413 1.00 98.00 85 VAL A CA 1
ATOM 634 C C . VAL A 1 85 ? -12.272 -2.229 8.982 1.00 98.00 85 VAL A C 1
ATOM 636 O O . VAL A 1 85 ? -12.436 -2.169 10.196 1.00 98.00 85 VAL A O 1
ATOM 639 N N . GLY A 1 86 ? -13.290 -2.377 8.127 1.00 97.75 86 GLY A N 1
ATOM 640 C CA . GLY A 1 86 ? -14.688 -2.441 8.557 1.00 97.75 86 GLY A CA 1
ATOM 641 C C . GLY A 1 86 ? -14.968 -3.606 9.507 1.00 97.75 86 GLY A C 1
ATOM 642 O O . GLY A 1 86 ? -15.558 -3.403 10.563 1.00 97.75 86 GLY A O 1
ATOM 643 N N . GLN A 1 87 ? -14.478 -4.805 9.179 1.00 97.56 87 GLN A N 1
ATOM 644 C CA . GLN A 1 87 ? -14.630 -5.987 10.033 1.00 97.56 87 GLN A CA 1
ATOM 645 C C . GLN A 1 87 ? -13.984 -5.802 11.408 1.00 97.56 87 GLN A C 1
ATOM 647 O O . GLN A 1 87 ? -14.547 -6.230 12.411 1.00 97.56 87 GLN A O 1
ATOM 652 N N . LEU A 1 88 ? -12.812 -5.166 11.468 1.00 96.56 88 LEU A N 1
ATOM 653 C CA . LEU A 1 88 ? -12.121 -4.925 12.731 1.00 96.56 88 LEU A CA 1
ATOM 654 C C . LEU A 1 88 ? -12.843 -3.883 13.593 1.00 96.56 88 LEU A C 1
ATOM 656 O O . LEU A 1 88 ? -12.977 -4.083 14.799 1.00 96.56 88 LEU A O 1
ATOM 660 N N . LEU A 1 89 ? -13.316 -2.794 12.979 1.00 97.94 89 LEU A N 1
ATOM 661 C CA . LEU A 1 89 ? -14.105 -1.769 13.666 1.00 97.94 89 LEU A CA 1
ATOM 662 C C . LEU A 1 89 ? -15.386 -2.371 14.254 1.00 97.94 89 LEU A C 1
ATOM 664 O O . LEU A 1 89 ? -15.673 -2.162 15.429 1.00 97.94 89 LEU A O 1
ATOM 668 N N . GLU A 1 90 ? -16.109 -3.171 13.467 1.00 98.12 90 GLU A N 1
ATOM 669 C CA . GLU A 1 90 ? -17.335 -3.843 13.906 1.00 98.12 90 GLU A CA 1
ATOM 670 C C . GLU A 1 90 ? -17.064 -4.846 15.034 1.00 98.12 90 GLU A C 1
ATOM 672 O O . GLU A 1 90 ? -17.720 -4.796 16.072 1.00 98.12 90 GLU A O 1
ATOM 677 N N . ALA A 1 91 ? -16.065 -5.719 14.872 1.00 96.88 91 ALA A N 1
ATOM 678 C CA . ALA A 1 91 ? -15.724 -6.723 15.877 1.00 96.88 91 ALA A CA 1
ATOM 679 C C . ALA A 1 91 ? -15.264 -6.103 17.208 1.00 96.88 91 ALA A C 1
ATOM 681 O O . ALA A 1 91 ? -15.513 -6.675 18.269 1.00 96.88 91 ALA A O 1
ATOM 682 N N . GLY A 1 92 ? -14.594 -4.948 17.155 1.00 94.94 92 GLY A N 1
ATOM 683 C CA . GLY A 1 92 ? -14.160 -4.197 18.333 1.00 94.94 92 GLY A CA 1
ATOM 684 C C . GLY A 1 92 ? -15.210 -3.242 18.907 1.00 94.94 92 GLY A C 1
ATOM 685 O O . GLY A 1 92 ? -15.014 -2.735 20.008 1.00 94.94 92 GLY A O 1
ATOM 686 N N . GLY A 1 93 ? -16.310 -2.988 18.189 1.00 97.25 93 GLY A N 1
ATOM 687 C CA . GLY A 1 93 ? -17.300 -1.974 18.561 1.00 97.25 93 GLY A CA 1
ATOM 688 C C . GLY A 1 93 ? -16.751 -0.543 18.535 1.00 97.25 93 GLY A C 1
ATOM 689 O O . GLY A 1 93 ? -17.188 0.289 19.327 1.00 97.25 93 GLY A O 1
ATOM 690 N N . PHE A 1 94 ? -15.773 -0.266 17.670 1.00 97.44 94 PHE A N 1
ATOM 691 C CA . PHE A 1 94 ? -15.105 1.032 17.584 1.00 97.44 94 PHE A CA 1
ATOM 692 C C . PHE A 1 94 ? -15.823 1.993 16.632 1.00 97.44 94 PHE A C 1
ATOM 694 O O . PHE A 1 94 ? -16.327 1.584 15.583 1.00 97.44 94 PHE A O 1
ATOM 701 N N . ASP A 1 95 ? -15.797 3.289 16.953 1.00 97.50 95 ASP A N 1
ATOM 702 C CA . ASP A 1 95 ? -16.229 4.338 16.030 1.00 97.50 95 ASP A CA 1
ATOM 703 C C . ASP A 1 95 ? -15.067 4.733 15.105 1.00 97.50 95 ASP A C 1
ATOM 705 O O . ASP A 1 95 ? -13.998 5.151 15.548 1.00 97.50 95 ASP A O 1
ATOM 709 N N . ALA A 1 96 ? -15.279 4.629 13.793 1.00 97.31 96 ALA A N 1
ATOM 710 C CA . ALA A 1 96 ? -14.296 5.036 12.791 1.00 97.31 96 ALA A CA 1
ATOM 711 C C . ALA A 1 96 ? -13.940 6.532 12.876 1.00 97.31 96 ALA A C 1
ATOM 713 O O . ALA A 1 96 ? -12.834 6.917 12.489 1.00 97.31 96 ALA A O 1
ATOM 714 N N . GLY A 1 97 ? -14.878 7.362 13.344 1.00 97.81 97 GLY A N 1
ATOM 715 C CA . GLY A 1 97 ? -14.707 8.802 13.512 1.00 97.81 97 GLY A CA 1
ATOM 716 C C . GLY A 1 97 ? -14.002 9.202 14.807 1.00 97.81 97 GLY A C 1
ATOM 717 O O . GLY A 1 97 ? -13.692 10.380 14.978 1.00 97.81 97 GLY A O 1
ATOM 718 N N . GLU A 1 98 ? -13.740 8.256 15.712 1.00 97.56 98 GLU A N 1
ATOM 719 C CA . GLU A 1 98 ? -13.077 8.541 16.980 1.00 97.56 98 GLU A CA 1
ATOM 720 C C . GLU A 1 98 ? -11.651 9.045 16.740 1.00 97.56 98 GLU A C 1
ATOM 722 O O . GLU A 1 98 ? -10.840 8.391 16.084 1.00 97.56 98 GLU A O 1
ATOM 727 N N . THR A 1 99 ? -11.333 10.225 17.270 1.00 97.94 99 THR A N 1
ATOM 728 C CA . THR A 1 99 ? -9.992 10.799 17.156 1.00 97.94 99 THR A CA 1
ATOM 729 C C . THR A 1 99 ? -9.026 10.076 18.086 1.00 97.94 99 THR A C 1
ATOM 731 O O . THR A 1 99 ? -9.209 10.083 19.302 1.00 97.94 99 THR A O 1
ATOM 734 N N . VAL A 1 100 ? -7.943 9.541 17.525 1.00 97.25 100 VAL A N 1
ATOM 735 C CA . VAL A 1 100 ? -6.865 8.880 18.269 1.00 97.25 100 VAL A CA 1
ATOM 736 C C . VAL A 1 100 ? -5.526 9.577 18.053 1.00 97.25 100 VAL A C 1
ATOM 738 O O . VAL A 1 100 ? -5.285 10.175 17.005 1.00 97.25 100 VAL A O 1
ATOM 741 N N . GLU A 1 101 ? -4.644 9.496 19.049 1.00 97.19 101 GLU A N 1
ATOM 742 C CA . GLU A 1 101 ? -3.285 10.042 18.993 1.00 97.19 101 GLU A CA 1
ATOM 743 C C . GLU A 1 101 ? -2.273 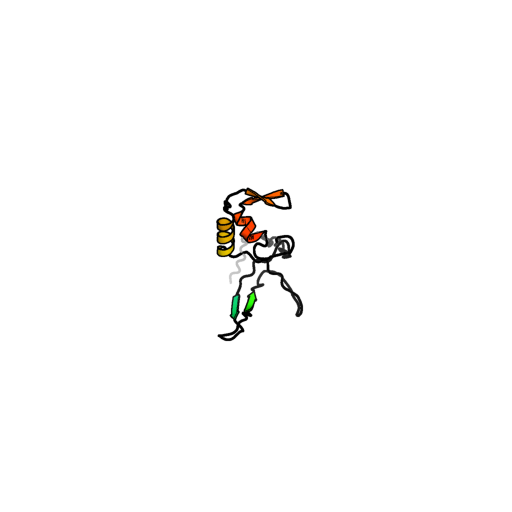8.959 18.589 1.00 97.19 101 GLU A C 1
ATOM 745 O O . GLU A 1 101 ? -2.216 7.872 19.170 1.00 97.19 101 GLU A O 1
ATOM 750 N N . LEU A 1 102 ? -1.450 9.259 17.585 1.00 94.75 102 LEU A N 1
ATOM 751 C CA . LEU A 1 102 ? -0.384 8.392 17.099 1.00 94.75 102 LEU A CA 1
ATOM 752 C C . LEU A 1 102 ? 0.925 8.619 17.862 1.00 94.75 102 LEU A C 1
ATOM 754 O O . LEU A 1 102 ? 1.171 9.666 18.464 1.00 94.75 102 LEU A O 1
ATOM 758 N N . LYS A 1 103 ? 1.834 7.640 17.764 1.00 86.94 103 LYS A N 1
ATOM 759 C CA . LYS A 1 103 ? 3.212 7.755 18.265 1.00 86.94 103 LYS A CA 1
ATOM 760 C C . LYS A 1 103 ? 3.958 8.842 17.481 1.00 86.94 103 LYS A C 1
ATOM 762 O O . LYS A 1 103 ? 4.578 8.565 16.460 1.00 86.94 103 LYS A O 1
ATOM 767 N N . GLY A 1 104 ? 3.869 10.074 17.965 1.00 86.69 104 GLY A N 1
ATOM 768 C CA . GLY A 1 104 ? 4.347 11.274 17.276 1.00 86.69 104 GLY A CA 1
ATOM 769 C C . GLY A 1 104 ? 3.530 12.532 17.584 1.00 86.69 104 GLY A C 1
ATOM 770 O O . GLY A 1 104 ? 3.955 13.613 17.191 1.00 86.69 104 GLY A O 1
ATOM 771 N N . GLY A 1 105 ? 2.399 12.401 18.291 1.00 92.88 105 GLY A N 1
ATOM 772 C CA . GLY A 1 105 ? 1.535 13.518 18.689 1.00 92.88 105 GLY A CA 1
ATOM 773 C C . GLY A 1 105 ? 0.548 13.963 17.606 1.00 92.88 105 GLY A C 1
ATOM 774 O O . GLY A 1 105 ? -0.212 14.903 17.815 1.00 92.88 105 GLY A O 1
ATOM 775 N N . GLU A 1 106 ? 0.555 13.310 16.441 1.00 95.00 106 GLU A N 1
ATOM 776 C CA . GLU A 1 106 ? -0.446 13.519 15.395 1.00 95.00 106 GLU A CA 1
ATOM 777 C C . GLU A 1 106 ? -1.768 12.859 15.800 1.00 95.00 106 GLU A C 1
ATOM 779 O O . GLU A 1 106 ? -1.768 11.730 16.292 1.00 95.00 106 GLU A O 1
ATOM 784 N N . THR A 1 107 ? -2.889 13.540 15.566 1.00 97.56 107 THR A N 1
ATOM 785 C CA . THR A 1 107 ? -4.230 13.009 15.825 1.00 97.56 107 THR A CA 1
ATOM 786 C C . THR A 1 107 ? -5.002 12.806 14.525 1.00 97.56 107 THR A C 1
ATOM 788 O O . THR A 1 107 ? -4.977 13.663 13.641 1.00 97.56 107 THR A O 1
ATOM 791 N N . LYS A 1 108 ? -5.680 11.659 14.395 1.00 97.69 108 LYS A N 1
ATOM 792 C CA . LYS A 1 108 ? -6.481 11.285 13.213 1.00 97.69 108 LYS A CA 1
ATOM 793 C C . LYS A 1 108 ? -7.707 10.459 13.615 1.00 97.69 108 LYS A C 1
ATOM 795 O O . LYS A 1 108 ? -7.676 9.839 14.679 1.00 97.69 108 LYS A O 1
ATOM 800 N N . PRO A 1 109 ? -8.755 10.391 12.775 1.00 98.25 109 PRO A N 1
ATOM 801 C CA . PRO A 1 109 ? -9.837 9.428 12.951 1.00 98.25 109 PRO A CA 1
ATOM 802 C C . PRO A 1 109 ? -9.315 7.985 12.923 1.00 98.25 109 PRO A C 1
ATOM 804 O O . PRO A 1 109 ? -8.486 7.630 12.080 1.00 98.25 109 PRO A O 1
ATOM 807 N N . LEU A 1 110 ? -9.822 7.134 13.813 1.00 97.81 110 LEU A N 1
ATOM 808 C CA . LEU A 1 110 ? -9.393 5.743 13.965 1.00 97.81 110 LEU A CA 1
ATOM 809 C C . LEU A 1 110 ? -9.515 4.941 12.663 1.00 97.81 110 LEU A C 1
ATOM 811 O O . LEU A 1 110 ? -8.643 4.131 12.343 1.00 97.81 110 LEU A O 1
ATOM 815 N N . GLY A 1 111 ? -10.565 5.199 11.881 1.00 97.56 111 GLY A N 1
ATOM 816 C CA . GLY A 1 111 ? -10.759 4.570 10.579 1.00 97.56 111 GLY A CA 1
ATOM 817 C C . GLY A 1 111 ? -9.606 4.853 9.614 1.00 97.56 111 GLY A C 1
ATOM 818 O O . GLY A 1 111 ? -9.123 3.931 8.962 1.00 97.56 111 GLY A O 1
ATOM 819 N N . GLU A 1 112 ? -9.112 6.092 9.561 1.00 97.69 112 GLU A N 1
ATOM 820 C CA . GLU A 1 112 ? -7.963 6.456 8.720 1.00 97.69 112 GLU A CA 1
ATOM 821 C C . GLU A 1 112 ? -6.682 5.777 9.212 1.00 97.69 112 GLU A C 1
ATOM 823 O O . GLU A 1 112 ? -5.949 5.179 8.423 1.00 97.69 112 GLU A O 1
ATOM 828 N N . VAL A 1 113 ? -6.472 5.768 10.531 1.00 97.56 113 VAL A N 1
ATOM 829 C CA . VAL A 1 113 ? -5.323 5.106 11.162 1.00 97.56 113 VAL A CA 1
ATOM 830 C C . VAL A 1 113 ? -5.260 3.618 10.807 1.00 97.56 113 VAL A C 1
ATOM 832 O O . VAL A 1 113 ? -4.186 3.091 10.500 1.00 97.56 113 VAL A O 1
ATOM 835 N N . PHE A 1 114 ? -6.401 2.927 10.806 1.00 97.56 114 PHE A N 1
ATOM 836 C CA . PHE A 1 114 ? -6.474 1.524 10.401 1.00 97.56 114 PHE A CA 1
ATOM 837 C C . PHE A 1 114 ? -6.243 1.309 8.905 1.00 97.56 114 PHE A C 1
ATOM 839 O O . PHE A 1 114 ? -5.816 0.222 8.519 1.00 97.56 114 PHE A O 1
ATOM 846 N N . VAL A 1 115 ? -6.471 2.305 8.049 1.00 97.88 115 VAL A N 1
ATOM 847 C CA . VAL A 1 115 ? -6.202 2.184 6.609 1.00 97.88 115 VAL A CA 1
ATOM 848 C C . VAL A 1 115 ? -4.711 2.334 6.308 1.00 97.88 115 VAL A C 1
ATOM 850 O O . VAL A 1 115 ? -4.186 1.548 5.513 1.00 97.88 115 VAL A O 1
ATOM 853 N N . THR A 1 116 ? -4.027 3.312 6.912 1.00 96.19 116 THR A N 1
ATOM 854 C CA . THR A 1 116 ? -2.692 3.741 6.451 1.00 96.19 116 THR A CA 1
ATOM 855 C C . THR A 1 116 ? -1.556 3.620 7.461 1.00 96.19 116 THR A C 1
ATOM 857 O O . THR A 1 116 ? -0.407 3.469 7.046 1.00 96.19 116 THR A O 1
ATOM 860 N N . ASP A 1 117 ? -1.829 3.691 8.763 1.00 95.50 117 ASP A N 1
ATOM 861 C CA . ASP A 1 117 ? -0.786 3.949 9.765 1.00 95.50 117 ASP A CA 1
ATOM 862 C C . ASP A 1 117 ? -0.438 2.704 10.597 1.00 95.50 117 ASP A C 1
ATOM 864 O O . ASP A 1 117 ? 0.686 2.584 11.095 1.00 95.50 117 ASP A O 1
ATOM 868 N N . LEU A 1 118 ? -1.371 1.752 10.733 1.00 94.38 118 LEU A N 1
ATOM 869 C CA . LEU A 1 118 ? -1.188 0.541 11.536 1.00 94.38 118 LEU A CA 1
ATOM 870 C C . LEU A 1 118 ? -1.241 -0.751 10.716 1.00 94.38 118 LEU A C 1
ATOM 872 O O . LEU A 1 118 ? -2.004 -0.908 9.764 1.00 94.38 118 LEU A O 1
ATOM 876 N N . ASN A 1 119 ? -0.453 -1.733 11.156 1.00 93.88 119 ASN A N 1
ATOM 877 C CA . ASN A 1 119 ? -0.604 -3.107 10.701 1.00 93.88 119 ASN A CA 1
ATOM 878 C C . ASN A 1 119 ? -1.716 -3.789 11.508 1.00 93.88 119 ASN A C 1
ATOM 880 O O . ASN A 1 119 ? -1.511 -4.111 12.677 1.00 93.88 119 ASN A O 1
ATOM 884 N N . ILE A 1 120 ? -2.854 -4.034 10.861 1.00 94.31 120 ILE A N 1
ATOM 885 C CA . ILE A 1 120 ? -4.032 -4.662 11.480 1.00 94.31 120 ILE A CA 1
ATOM 886 C C . ILE A 1 120 ? -4.234 -6.129 11.071 1.00 94.31 120 ILE A C 1
ATOM 888 O O . ILE A 1 120 ? -5.222 -6.748 11.448 1.00 94.31 120 ILE A O 1
ATOM 892 N N . THR A 1 121 ? -3.318 -6.691 10.279 1.00 92.62 121 THR A N 1
ATOM 893 C CA . THR A 1 121 ? -3.402 -8.077 9.779 1.00 92.62 121 THR A CA 1
ATOM 894 C C . THR A 1 121 ? -2.293 -8.975 10.326 1.00 92.62 121 THR A C 1
ATOM 896 O O . THR A 1 121 ? -2.403 -10.200 10.292 1.00 92.62 121 THR A O 1
ATOM 899 N N . GLY A 1 122 ? -1.214 -8.388 10.848 1.00 89.94 122 GLY A N 1
ATOM 900 C CA . GLY A 1 122 ? -0.095 -9.117 11.429 1.00 89.94 122 GLY A CA 1
ATOM 901 C C . GLY A 1 122 ? -0.355 -9.536 12.873 1.00 89.94 122 GLY A C 1
ATOM 902 O O . GLY A 1 122 ? -0.420 -8.695 13.765 1.00 89.94 122 GLY A O 1
ATOM 903 N N . ILE A 1 123 ? -0.396 -10.844 13.124 1.00 89.50 123 ILE A N 1
ATOM 904 C CA . ILE A 1 123 ? -0.386 -11.390 14.483 1.00 89.50 123 ILE A CA 1
ATOM 905 C C . ILE A 1 123 ? 1.062 -11.497 14.967 1.00 89.50 123 ILE A C 1
ATOM 907 O O . ILE A 1 123 ? 1.904 -12.134 14.333 1.00 89.50 123 ILE A O 1
ATOM 911 N N . THR A 1 124 ? 1.363 -10.870 16.104 1.00 88.56 124 THR A N 1
ATOM 912 C CA . THR A 1 124 ? 2.681 -10.939 16.751 1.00 88.56 124 THR A CA 1
ATOM 913 C C . THR A 1 124 ? 2.536 -11.447 18.180 1.00 88.56 124 THR A C 1
ATOM 915 O O . THR A 1 124 ? 1.457 -11.367 18.757 1.00 88.56 124 THR A O 1
ATOM 918 N N . LYS A 1 125 ? 3.626 -11.940 18.784 1.00 89.00 125 LYS A N 1
ATOM 919 C CA . LYS A 1 125 ? 3.612 -12.458 20.166 1.00 89.00 125 LYS A CA 1
ATOM 920 C C . LYS A 1 125 ? 3.102 -11.457 21.206 1.00 89.00 125 LYS A C 1
ATOM 922 O O . LYS A 1 125 ? 2.635 -11.884 22.242 1.00 89.00 125 LYS A O 1
ATOM 927 N N . ASN A 1 126 ? 3.224 -10.155 20.948 1.00 81.25 126 ASN A N 1
ATOM 928 C CA . ASN A 1 126 ? 2.772 -9.116 21.876 1.00 81.25 126 ASN A CA 1
ATOM 929 C C . ASN A 1 126 ? 1.264 -8.822 21.760 1.00 81.25 126 ASN A C 1
ATOM 931 O O . ASN A 1 126 ? 0.754 -8.012 22.523 1.00 81.25 126 ASN A O 1
ATOM 935 N N . VAL A 1 127 ? 0.586 -9.410 20.770 1.00 78.06 127 VAL A N 1
ATOM 936 C CA . VAL A 1 127 ? -0.852 -9.237 20.498 1.00 78.06 127 VAL A CA 1
ATOM 937 C C . VAL A 1 127 ? -1.647 -10.510 20.852 1.00 78.06 127 VAL A C 1
ATOM 939 O O . VAL A 1 127 ? -2.872 -10.470 20.877 1.00 78.06 127 VAL A O 1
ATOM 942 N N . LEU A 1 128 ? -0.961 -11.624 21.142 1.00 61.94 128 LEU A N 1
ATOM 943 C CA . LEU A 1 128 ? -1.528 -12.886 21.641 1.00 61.94 128 LEU A CA 1
ATOM 944 C C . LEU A 1 128 ? -1.380 -12.975 23.162 1.00 61.94 128 LEU A C 1
ATOM 946 O O . LEU A 1 128 ? -2.296 -13.540 23.794 1.00 61.94 128 LEU A O 1
#